Protein AF-A0A1Y0IPY7-F1 (afdb_monomer)

Mean predicted aligned error: 11.58 Å

Foldseek 3Di:
DDDDDDDDDDDDDDDDPPPPPPPPPPPDDPPPPDPLQEDDPVLVVVVCVVVQVAPDWDDWDWAAPVPDVSHRTWIWIWHHHPVRFTKIWTWGQDPVVRHIDTPDMDGLVQFDDPVVLQVVCVVVADPPWGWDWDKDADPDVVCNVQGIWIWTAHPVRFIWTAGRRPRHTPDDD

Organism: NCBI:txid1903704

pLDDT: mean 82.39, std 20.83, range [28.7, 98.44]

Radius of gyration: 26.39 Å; Cα contacts (8 Å, |Δi|>4): 266; chains: 1; bounding box: 41×96×54 Å

Solvent-accessible surface area (backbone atoms only — not comparable to full-atom values): 10744 Å² total; per-residue (Å²): 135,84,90,85,82,86,86,85,89,85,90,83,82,87,84,84,80,80,76,82,75,83,75,75,72,73,76,77,74,74,75,85,83,64,88,47,31,49,54,52,74,67,62,46,49,50,52,32,58,80,67,6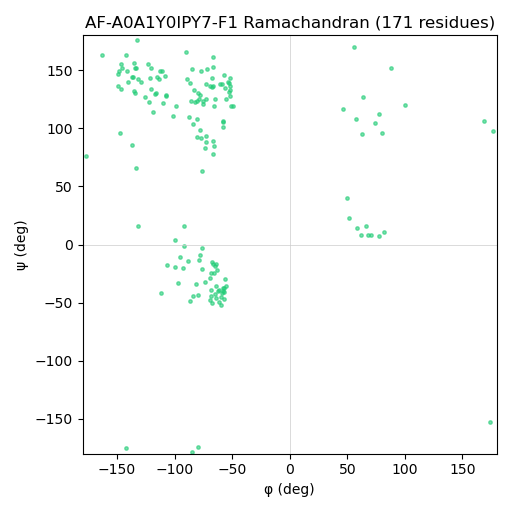1,66,43,69,42,82,75,47,77,43,80,42,52,72,76,76,46,87,95,46,54,25,30,28,37,37,30,29,20,30,89,86,67,45,52,30,41,35,32,32,31,22,42,81,87,80,68,43,77,43,81,76,50,72,50,55,53,85,72,31,58,49,70,65,61,51,45,66,67,48,47,83,74,35,63,89,97,51,77,59,48,74,45,82,42,78,47,86,42,87,92,42,76,86,46,53,42,25,37,39,37,38,36,94,84,74,50,55,37,33,19,35,30,62,76,56,46,77,74,43,70,134

Nearest PDB structures (foldseek):
  2f0z-assembly1_A  TM=4.183E-01  e=3.310E-01  Homo sapiens
  1so7-assembly1_A  TM=4.056E-01  e=3.702E-01  Homo sapiens
  1snt-assembly1_A  TM=3.431E-01  e=4.378E-01  Homo sapiens
  2qkd-assembly1_A  TM=4.501E-01  e=2.619E+00  Mus musculus
  8i34-assembly4_H  TM=1.700E-01  e=2.215E+00  Haliclona sp.

Secondary structure (DSSP, 8-state):
-------------------------PPPPPP-----SPPPHHHHHHHHHHTT--SEEEEEEEEESSS-TTS-EEEEEEEE-TTS-EEEEEEEE-TTT--EEEEEEEEGGGS--HHHHHHHHGGGSPTT---EEEEEE---TT-TT--EEEEEE-TTS-EEEEETTT--EEE--

Sequence (173 aa):
MKLLWKPSLFLICLFGLFLLLNFTLKPATPPVTGDTGVPSDLEAQQFIEDHQLLATVRNRKAVPIRFVPYGPAYLLVTGTDSNGEDKAVWLVRDLSTKQVKLIASVLLKEGVSEYAIREKVTPLAPPGTAPLISLAPINLPQFPEERFGWHVTFANDETMILSFKTGERLTGK

Structure (mmCIF, N/CA/C/O backbone):
data_AF-A0A1Y0IPY7-F1
#
_entry.id   AF-A0A1Y0IPY7-F1
#
loop_
_atom_site.group_PDB
_atom_site.id
_atom_site.type_symbol
_atom_site.label_atom_id
_atom_site.label_alt_id
_atom_site.label_comp_id
_atom_site.label_asym_id
_atom_site.label_entity_id
_atom_site.label_seq_id
_atom_site.pdbx_PDB_ins_code
_atom_site.Cartn_x
_atom_site.Cartn_y
_atom_site.Cartn_z
_atom_site.occupancy
_atom_site.B_iso_or_equiv
_atom_site.auth_seq_id
_atom_site.auth_comp_id
_atom_site.auth_asym_id
_atom_site.auth_atom_id
_atom_site.pdbx_PDB_model_num
ATOM 1 N N . MET A 1 1 ? 15.533 76.585 -4.594 1.00 40.50 1 MET A N 1
ATOM 2 C CA . MET A 1 1 ? 14.223 77.256 -4.768 1.00 40.50 1 MET A CA 1
ATOM 3 C C . MET A 1 1 ? 13.855 77.191 -6.250 1.00 40.50 1 MET A C 1
ATOM 5 O O . MET A 1 1 ? 14.736 77.496 -7.041 1.00 40.50 1 MET A O 1
ATOM 9 N N . LYS A 1 2 ? 12.598 76.820 -6.574 1.00 41.62 2 LYS A N 1
ATOM 10 C CA . LYS A 1 2 ? 11.977 76.581 -7.912 1.00 41.62 2 LYS A CA 1
ATOM 11 C C . LYS A 1 2 ? 12.437 75.266 -8.576 1.00 41.62 2 LYS A C 1
ATOM 13 O O . LYS A 1 2 ? 13.592 75.168 -8.950 1.00 41.62 2 LYS A O 1
ATOM 18 N N . LEU A 1 3 ? 11.688 74.157 -8.651 1.00 42.78 3 LEU A N 1
ATOM 19 C CA . LEU A 1 3 ? 10.250 73.870 -8.844 1.00 42.78 3 LEU A CA 1
ATOM 20 C C . LEU A 1 3 ? 9.674 74.462 -10.140 1.00 42.78 3 LEU A C 1
ATOM 22 O O . LEU A 1 3 ? 9.506 75.671 -10.197 1.00 42.78 3 LEU A O 1
ATOM 26 N N . LEU A 1 4 ? 9.382 73.598 -11.125 1.00 41.97 4 LEU A N 1
ATOM 27 C CA . LEU A 1 4 ? 8.364 73.688 -12.200 1.00 41.97 4 LEU A CA 1
ATOM 28 C C . LEU A 1 4 ? 8.570 72.423 -13.080 1.00 41.97 4 LEU A C 1
ATOM 30 O O . LEU A 1 4 ? 9.603 72.305 -13.722 1.00 41.97 4 LEU A O 1
ATOM 34 N N . TRP A 1 5 ? 7.851 71.302 -12.966 1.00 28.70 5 TRP A N 1
ATOM 35 C CA . TRP A 1 5 ? 6.429 70.991 -13.213 1.00 28.70 5 TRP A CA 1
ATOM 36 C C . TRP A 1 5 ? 5.959 71.159 -14.678 1.00 28.70 5 TRP A C 1
ATOM 38 O O . TRP A 1 5 ? 5.563 72.256 -15.042 1.00 28.70 5 TRP A O 1
ATOM 48 N N . LYS A 1 6 ? 5.978 70.022 -15.423 1.00 37.56 6 LYS A N 1
ATOM 49 C CA . LYS A 1 6 ? 4.934 69.406 -16.309 1.00 37.56 6 LYS A CA 1
ATOM 50 C C . LYS A 1 6 ? 4.320 70.239 -17.476 1.00 37.56 6 LYS A C 1
ATOM 52 O O . LYS A 1 6 ? 4.412 71.455 -17.437 1.00 37.56 6 LYS A O 1
ATOM 57 N N . PRO A 1 7 ? 3.533 69.664 -18.427 1.00 52.28 7 PRO A N 1
ATOM 58 C CA . PRO A 1 7 ? 3.400 68.284 -18.954 1.00 52.28 7 PRO A CA 1
ATOM 59 C C . PRO A 1 7 ? 3.149 68.197 -20.502 1.00 52.28 7 PRO A C 1
ATOM 61 O O . PRO A 1 7 ? 3.056 69.204 -21.191 1.00 52.28 7 PRO A O 1
ATOM 64 N N . SER A 1 8 ? 2.917 66.963 -20.986 1.00 45.59 8 SER A N 1
ATOM 65 C CA . SER A 1 8 ? 1.886 66.564 -21.980 1.00 45.59 8 SER A CA 1
ATOM 66 C C . SER A 1 8 ? 2.214 66.332 -23.470 1.00 45.59 8 SER A C 1
ATOM 68 O O . SER A 1 8 ? 2.498 67.255 -24.217 1.00 45.59 8 SER A O 1
ATOM 70 N N . LEU A 1 9 ? 1.928 65.072 -23.854 1.00 42.12 9 LEU A N 1
ATOM 71 C CA . LEU A 1 9 ? 1.253 64.553 -25.061 1.00 42.12 9 LEU A CA 1
ATOM 72 C C . LEU A 1 9 ? 1.876 64.758 -26.456 1.00 42.12 9 LEU A C 1
ATOM 74 O O . LEU A 1 9 ? 2.094 65.876 -26.888 1.00 42.12 9 LEU A O 1
ATOM 78 N N . PHE A 1 10 ? 2.040 63.648 -27.191 1.00 39.31 10 PHE A N 1
ATOM 79 C CA . PHE A 1 10 ? 1.370 63.281 -28.465 1.00 39.31 10 PHE A CA 1
ATOM 80 C C . PHE A 1 10 ? 2.121 62.046 -29.038 1.00 39.31 10 PHE A C 1
ATOM 82 O O . PHE A 1 10 ? 3.319 62.096 -29.272 1.00 39.31 10 PHE A O 1
ATOM 89 N N . LEU A 1 11 ? 1.541 60.840 -28.985 1.00 40.59 11 LEU A N 1
ATOM 90 C CA . LEU A 1 11 ? 0.707 60.225 -30.035 1.00 40.59 11 LEU A CA 1
ATOM 91 C C . LEU A 1 11 ? 1.522 59.593 -31.187 1.00 40.59 11 LEU A C 1
ATOM 93 O O . LEU A 1 11 ? 1.817 60.280 -32.153 1.00 40.59 11 LEU A O 1
ATOM 97 N N . ILE A 1 12 ? 1.781 58.277 -31.128 1.00 49.38 12 ILE A N 1
ATOM 98 C CA . ILE A 1 12 ? 1.969 57.389 -32.301 1.00 49.38 12 ILE A CA 1
ATOM 99 C C . ILE A 1 12 ? 1.422 56.008 -31.882 1.00 49.38 12 ILE A C 1
ATOM 101 O O . ILE A 1 12 ? 1.960 55.378 -30.981 1.00 49.38 12 ILE A O 1
ATOM 105 N N . CYS A 1 13 ? 0.170 55.690 -32.206 1.00 34.62 13 CYS A N 1
ATOM 106 C CA . CYS A 1 13 ? -0.317 55.039 -33.432 1.00 34.62 13 CYS A CA 1
ATOM 107 C C . CYS A 1 13 ? -0.085 53.518 -33.494 1.00 34.62 13 CYS A C 1
ATOM 109 O O . CYS A 1 13 ? 1.034 53.054 -33.653 1.00 34.62 13 CYS A O 1
ATOM 111 N N . LEU A 1 14 ? -1.228 52.817 -33.432 1.00 39.47 14 LEU A N 1
ATOM 112 C CA . LEU A 1 14 ? -1.635 51.626 -34.185 1.00 39.47 14 LEU A CA 1
ATOM 113 C C . LEU A 1 14 ? -0.639 50.461 -34.318 1.00 39.47 14 LEU A C 1
ATOM 115 O O . LEU A 1 14 ? 0.334 50.552 -35.046 1.00 39.47 14 LEU A O 1
ATOM 119 N N . PHE A 1 15 ? -1.000 49.304 -33.758 1.00 39.22 15 PHE A N 1
ATOM 120 C CA . PHE A 1 15 ? -1.470 48.135 -34.528 1.00 39.22 15 PHE A CA 1
ATOM 121 C C . PHE A 1 15 ? -1.852 47.021 -33.534 1.00 39.22 15 PHE A C 1
ATOM 123 O O . PHE A 1 15 ? -1.123 46.062 -33.299 1.00 39.22 15 PHE A O 1
ATOM 130 N N . GLY A 1 16 ? -3.011 47.182 -32.891 1.00 35.97 16 GLY A N 1
ATOM 131 C CA . GLY A 1 16 ? -3.645 46.114 -32.122 1.00 35.97 16 GLY A CA 1
ATOM 132 C C . GLY A 1 16 ? -4.313 45.140 -33.083 1.00 35.97 16 GLY A C 1
ATOM 133 O O . GLY A 1 16 ? -5.459 45.349 -33.475 1.00 35.97 16 GLY A O 1
ATOM 134 N N . LEU A 1 17 ? -3.586 44.101 -33.498 1.00 43.31 17 LEU A N 1
ATOM 135 C CA . LEU A 1 17 ? -4.139 42.992 -34.268 1.00 43.31 17 LEU A CA 1
ATOM 136 C C . LEU A 1 17 ? -5.007 42.139 -33.334 1.00 43.31 17 LEU A C 1
ATOM 138 O O . LEU A 1 17 ? -4.535 41.262 -32.615 1.00 43.31 17 LEU A O 1
ATOM 142 N N . PHE A 1 18 ? -6.293 42.467 -33.325 1.00 41.88 18 PHE A N 1
ATOM 143 C CA . PHE A 1 18 ? -7.353 41.783 -32.600 1.00 41.88 18 PHE A CA 1
ATOM 144 C C . PHE A 1 18 ? -7.666 40.453 -33.310 1.00 41.88 18 PHE A C 1
ATOM 146 O O . PHE A 1 18 ? -8.564 40.364 -34.145 1.00 41.88 18 PHE A O 1
ATOM 153 N N . LEU A 1 19 ? -6.882 39.412 -33.026 1.00 46.00 19 LEU A N 1
ATOM 154 C CA . LEU A 1 19 ? -7.188 38.039 -33.432 1.00 46.00 19 LEU A CA 1
ATOM 155 C C . LEU A 1 19 ? -8.205 37.452 -32.445 1.00 46.00 19 LEU A C 1
ATOM 157 O O . LEU A 1 19 ? -7.856 36.904 -31.402 1.00 46.00 19 LEU A O 1
ATOM 161 N N . LEU A 1 20 ? -9.487 37.592 -32.788 1.00 41.03 20 LEU A N 1
ATOM 162 C CA . LEU A 1 20 ? -10.599 36.855 -32.187 1.00 41.03 20 LEU A CA 1
ATOM 163 C C . LEU A 1 20 ? -10.467 35.364 -32.531 1.00 41.03 20 LEU A C 1
ATOM 165 O O . LEU A 1 20 ? -11.080 34.876 -33.479 1.00 41.03 20 LEU A O 1
ATOM 169 N N . LEU A 1 21 ? -9.685 34.617 -31.749 1.00 44.25 21 LEU A N 1
ATOM 170 C CA . LEU A 1 21 ? -9.892 33.177 -31.645 1.00 44.25 21 LEU A CA 1
ATOM 171 C C . LEU A 1 21 ? -11.080 32.935 -30.712 1.00 44.25 21 LEU A C 1
ATOM 173 O O . LEU A 1 21 ? -10.947 32.928 -29.490 1.00 44.25 21 LEU A O 1
ATOM 177 N N . ASN A 1 22 ? -12.249 32.703 -31.309 1.00 40.47 22 ASN A N 1
ATOM 178 C CA . ASN A 1 22 ? -13.359 32.028 -30.646 1.00 40.47 22 ASN A CA 1
ATOM 179 C C . ASN A 1 22 ? -12.954 30.570 -30.371 1.00 40.47 22 ASN A C 1
ATOM 181 O O . ASN A 1 22 ? -13.351 29.653 -31.085 1.00 40.47 22 ASN A O 1
ATOM 185 N N . PHE A 1 23 ? -12.149 30.346 -29.332 1.00 39.81 23 PHE A N 1
ATOM 186 C CA . PHE A 1 23 ? -12.066 29.040 -28.694 1.00 39.81 23 PHE A CA 1
ATOM 187 C C . PHE A 1 23 ? -13.359 28.845 -27.907 1.00 39.81 23 PHE A C 1
ATOM 189 O O . PHE A 1 23 ? -13.457 29.178 -26.727 1.00 39.81 23 PHE A O 1
ATOM 196 N N . THR A 1 24 ? -14.382 28.306 -28.566 1.00 46.34 24 THR A N 1
ATOM 197 C CA . THR A 1 24 ? -15.483 27.666 -27.854 1.00 46.34 24 THR A CA 1
ATOM 198 C C . THR A 1 24 ? -14.897 26.419 -27.197 1.00 46.34 24 THR A C 1
ATOM 200 O O . THR A 1 24 ? -14.830 25.349 -27.800 1.00 46.34 24 THR A O 1
ATOM 203 N N . LEU A 1 25 ? -14.383 26.573 -25.973 1.00 46.59 25 LEU A N 1
ATOM 204 C CA . LEU A 1 25 ? -14.043 25.449 -25.114 1.00 46.59 25 LEU A CA 1
ATOM 205 C C . LEU A 1 25 ? -15.331 24.651 -24.930 1.00 46.59 25 LEU A C 1
ATOM 207 O O . LEU A 1 25 ? -16.251 25.081 -24.236 1.00 46.59 25 LEU A O 1
ATOM 211 N N . LYS A 1 26 ? -15.416 23.505 -25.608 1.00 40.72 26 LYS A N 1
ATOM 212 C CA . LYS A 1 26 ? -16.415 22.480 -25.318 1.00 40.72 26 LYS A CA 1
ATOM 213 C C . LYS A 1 26 ? -16.337 22.255 -23.802 1.00 40.72 26 LYS A C 1
ATOM 215 O O . LYS A 1 26 ? -15.236 21.947 -23.336 1.00 40.72 26 LYS A O 1
ATOM 220 N N . PRO A 1 27 ? -17.411 22.478 -23.020 1.00 46.22 27 PRO A N 1
ATOM 221 C CA . PRO A 1 27 ? -17.335 22.266 -21.585 1.00 46.22 27 PRO A CA 1
ATOM 222 C C . PRO A 1 27 ? -16.864 20.833 -21.371 1.00 46.22 27 PRO A C 1
ATOM 224 O O . PRO A 1 27 ? -17.418 19.902 -21.963 1.00 46.22 27 PRO A O 1
ATOM 227 N N . ALA A 1 28 ? -15.783 20.682 -20.604 1.00 51.28 28 ALA A N 1
ATOM 228 C CA . ALA A 1 28 ? -15.319 19.380 -20.173 1.00 51.28 28 ALA A CA 1
ATOM 229 C C . ALA A 1 28 ? -16.531 18.665 -19.574 1.00 51.28 28 ALA A C 1
ATOM 231 O O . ALA A 1 28 ? -17.165 19.178 -18.651 1.00 51.28 28 ALA A O 1
ATOM 232 N N . THR A 1 29 ? -16.906 17.529 -20.157 1.00 45.78 29 THR A N 1
ATOM 233 C CA . THR A 1 29 ? -17.917 16.665 -19.558 1.00 45.78 29 THR A CA 1
ATOM 234 C C . THR A 1 29 ? -17.492 16.417 -18.113 1.00 45.78 29 THR A C 1
ATOM 236 O O . THR A 1 29 ? -16.329 16.044 -17.915 1.00 45.78 29 THR A O 1
ATOM 239 N N . PRO A 1 30 ? -18.361 16.651 -17.110 1.00 45.88 30 PRO A N 1
ATOM 240 C CA . PRO A 1 30 ? -18.015 16.323 -15.737 1.00 45.88 30 PRO A CA 1
ATOM 241 C C . PRO A 1 30 ? -17.578 14.852 -15.701 1.00 45.88 30 PRO A C 1
ATOM 243 O O . PRO A 1 30 ? -18.167 14.037 -16.424 1.00 45.88 30 PRO A O 1
ATOM 246 N N . PRO A 1 31 ? -16.528 14.503 -14.935 1.00 53.31 31 PRO A N 1
ATOM 247 C CA . PRO A 1 31 ? -16.146 13.109 -14.784 1.00 53.31 31 PRO A CA 1
ATOM 248 C C . PRO A 1 31 ? -17.389 12.327 -14.363 1.00 53.31 31 PRO A C 1
ATOM 250 O O . PRO A 1 31 ? -18.171 12.809 -13.547 1.00 53.31 31 PRO A O 1
ATOM 253 N N . VAL A 1 32 ? -17.603 11.155 -14.960 1.00 44.41 32 VAL A N 1
ATOM 254 C CA . VAL A 1 32 ? -18.685 10.254 -14.559 1.00 44.41 32 VAL A CA 1
ATOM 255 C C . VAL A 1 32 ? -18.470 9.942 -13.078 1.00 44.41 32 VAL A C 1
ATOM 257 O O . VAL A 1 32 ? -17.584 9.167 -12.728 1.00 44.41 32 VAL A O 1
ATOM 260 N N . THR A 1 33 ? -19.235 10.598 -12.204 1.00 48.41 33 THR A N 1
ATOM 261 C CA . THR A 1 33 ? -19.156 10.465 -10.746 1.00 48.41 33 THR A CA 1
ATOM 262 C C . THR A 1 33 ? -19.820 9.154 -10.325 1.00 48.41 33 THR A C 1
ATOM 264 O O . THR A 1 33 ? -20.859 9.135 -9.673 1.00 48.41 33 THR A O 1
ATOM 267 N N . GLY A 1 34 ? -19.266 8.030 -10.775 1.00 56.22 34 GLY A N 1
ATOM 268 C CA . GLY A 1 34 ? -19.601 6.726 -10.223 1.00 56.22 34 GLY A CA 1
ATOM 269 C C . GLY A 1 34 ? -19.040 6.629 -8.808 1.00 56.22 34 GLY A C 1
ATOM 270 O O . GLY A 1 34 ? -17.911 7.046 -8.560 1.00 56.22 34 GLY A O 1
ATOM 271 N N . ASP A 1 35 ? -19.826 6.098 -7.875 1.00 69.69 35 ASP A N 1
ATOM 272 C CA . ASP A 1 35 ? -19.358 5.757 -6.532 1.00 69.69 35 ASP A CA 1
ATOM 273 C C . ASP A 1 35 ? -18.192 4.752 -6.653 1.00 69.69 35 ASP A C 1
ATOM 275 O O . ASP A 1 35 ? -18.389 3.598 -7.030 1.00 69.69 35 ASP A O 1
ATOM 279 N N . THR A 1 36 ? -16.961 5.212 -6.406 1.00 77.00 36 THR A N 1
ATOM 280 C CA . THR A 1 36 ? -15.716 4.465 -6.679 1.00 77.00 36 THR A CA 1
ATOM 281 C C . THR A 1 36 ? -15.428 3.362 -5.660 1.00 77.00 36 THR A C 1
ATOM 283 O O . THR A 1 36 ? -14.429 2.650 -5.785 1.00 77.00 36 THR A O 1
ATOM 286 N N . GLY A 1 37 ? -16.270 3.231 -4.629 1.00 86.50 37 GLY A N 1
ATOM 287 C CA . GLY A 1 37 ? -16.022 2.344 -3.493 1.00 86.50 37 GLY A CA 1
ATOM 288 C C . GLY A 1 37 ? -14.898 2.835 -2.579 1.00 86.50 37 GLY A C 1
ATOM 289 O O . GLY A 1 37 ? -14.509 2.122 -1.661 1.00 86.50 37 GLY A O 1
ATOM 290 N N . VAL A 1 38 ? -14.378 4.046 -2.789 1.00 91.88 38 VAL A N 1
ATOM 291 C CA . VAL A 1 38 ? -13.408 4.679 -1.890 1.00 91.88 38 VAL A CA 1
ATOM 292 C C . VAL A 1 38 ? -14.188 5.398 -0.781 1.00 91.88 38 VAL A C 1
ATOM 294 O O . VAL A 1 38 ? -15.035 6.234 -1.104 1.00 91.88 38 VAL A O 1
ATOM 297 N N . PRO A 1 39 ? -13.949 5.095 0.510 1.00 93.81 39 PRO A N 1
ATOM 298 C CA . PRO A 1 39 ? -14.515 5.871 1.610 1.00 93.81 39 PRO A CA 1
ATOM 299 C C . PRO A 1 39 ? -14.119 7.347 1.515 1.00 93.81 39 PRO A C 1
ATOM 301 O O . PRO A 1 39 ? -13.004 7.671 1.109 1.00 93.81 39 PRO A O 1
ATOM 304 N N . SER A 1 40 ? -15.009 8.240 1.935 1.00 92.94 40 SER A N 1
ATOM 305 C CA . SER A 1 40 ? -14.665 9.643 2.169 1.00 92.94 40 SER A CA 1
ATOM 306 C C . SER A 1 40 ? -13.696 9.786 3.346 1.00 92.94 40 SER A C 1
ATOM 308 O O . SER A 1 40 ? -13.600 8.904 4.201 1.00 92.94 40 SER A O 1
ATOM 310 N N . ASP A 1 41 ? -13.011 10.927 3.428 1.00 92.38 41 ASP A N 1
ATOM 311 C CA . ASP A 1 41 ? -12.067 11.201 4.517 1.00 92.38 41 ASP A CA 1
ATOM 312 C C . ASP A 1 41 ? -12.718 11.113 5.903 1.00 92.38 41 ASP A C 1
ATOM 314 O O . ASP A 1 41 ? -12.098 10.604 6.835 1.00 92.38 41 ASP A O 1
ATOM 318 N N . LEU A 1 42 ? -13.970 11.566 6.033 1.00 93.81 42 LEU A N 1
ATOM 319 C CA . LEU A 1 42 ? -14.716 11.504 7.290 1.00 93.81 42 LEU A CA 1
ATOM 320 C C . LEU A 1 42 ? -15.075 10.060 7.664 1.00 93.81 42 LEU A C 1
ATOM 322 O O . LEU A 1 42 ? -14.826 9.646 8.792 1.00 93.81 42 LEU A O 1
ATOM 326 N N . GLU A 1 43 ? -15.608 9.283 6.714 1.00 95.44 43 GLU A N 1
ATOM 327 C CA . GLU A 1 43 ? -15.923 7.861 6.923 1.00 95.44 43 GLU A CA 1
ATOM 328 C C . GLU A 1 43 ? -14.663 7.067 7.310 1.00 95.44 43 GLU A C 1
ATOM 330 O O . GLU A 1 43 ? -14.696 6.231 8.212 1.00 95.44 43 GLU A O 1
ATOM 335 N N . ALA A 1 44 ? -13.537 7.346 6.649 1.00 96.38 44 ALA A N 1
ATOM 336 C CA . ALA A 1 44 ? -12.262 6.699 6.924 1.00 96.38 44 ALA A CA 1
ATOM 337 C C . ALA A 1 44 ? -11.689 7.081 8.292 1.00 96.38 44 ALA A C 1
ATOM 339 O O . ALA A 1 44 ? -11.211 6.204 9.010 1.00 96.38 44 ALA A O 1
ATOM 340 N N . GLN A 1 45 ? -11.733 8.368 8.652 1.00 96.12 45 GLN A N 1
ATOM 341 C CA . GLN A 1 45 ? -11.250 8.844 9.946 1.00 96.12 45 GLN A CA 1
ATOM 342 C C . GLN A 1 45 ? -12.036 8.201 11.088 1.00 96.12 45 GLN A C 1
ATOM 344 O O . GLN A 1 45 ? -11.423 7.617 11.977 1.00 96.12 45 GLN A O 1
ATOM 349 N N . GLN A 1 46 ? -13.369 8.229 11.008 1.00 97.19 46 GLN A N 1
ATOM 350 C CA . GLN A 1 46 ? -14.232 7.608 12.009 1.00 97.19 46 GLN A CA 1
ATOM 351 C C . GLN A 1 46 ? -13.920 6.114 12.153 1.00 97.19 46 GLN A C 1
ATOM 353 O O . GLN A 1 46 ? -13.711 5.620 13.255 1.00 97.19 46 GLN A O 1
ATOM 358 N N . PHE A 1 47 ? -13.798 5.395 11.032 1.00 97.75 47 PHE A N 1
ATOM 359 C CA . PHE A 1 47 ? -13.496 3.966 11.058 1.00 97.75 47 PHE A CA 1
ATOM 360 C C . PHE A 1 47 ? -12.134 3.658 11.704 1.00 97.75 47 PHE A C 1
ATOM 362 O O . PHE A 1 47 ? -12.015 2.680 12.442 1.00 97.75 47 PHE A O 1
ATOM 369 N N . ILE A 1 48 ? -11.109 4.476 11.435 1.00 97.81 48 ILE A N 1
ATOM 370 C CA . ILE A 1 48 ? -9.769 4.333 12.026 1.00 97.81 48 ILE A CA 1
ATOM 371 C C . ILE A 1 48 ? -9.801 4.548 13.538 1.00 97.81 48 ILE A C 1
ATOM 373 O O . ILE A 1 48 ? -9.150 3.785 14.253 1.00 97.81 48 ILE A O 1
ATOM 377 N N . GLU A 1 49 ? -10.537 5.556 14.004 1.00 96.69 49 GLU A N 1
ATOM 378 C CA . GLU A 1 49 ? -10.689 5.874 15.426 1.00 96.69 49 GLU A CA 1
ATOM 379 C C . GLU A 1 49 ? -11.470 4.778 16.161 1.00 96.69 49 GLU A C 1
ATOM 381 O O . GLU A 1 49 ? -10.970 4.230 17.145 1.00 96.69 49 GLU A O 1
ATOM 386 N N . ASP A 1 50 ? -12.634 4.387 15.632 1.00 97.69 50 ASP A N 1
ATOM 387 C CA . ASP A 1 50 ? -13.516 3.374 16.227 1.00 97.69 50 ASP A CA 1
ATOM 388 C C . ASP A 1 50 ? -12.816 2.020 16.404 1.00 97.69 50 ASP A C 1
ATOM 390 O O . ASP A 1 50 ? -13.026 1.319 17.393 1.00 97.69 50 ASP A O 1
ATOM 394 N N . HIS A 1 51 ? -11.963 1.651 15.444 1.00 97.75 51 HIS A N 1
ATOM 395 C CA . HIS A 1 51 ? -11.244 0.375 15.439 1.00 97.75 51 HIS A CA 1
ATOM 396 C C . HIS A 1 51 ? -9.796 0.499 15.930 1.00 97.75 51 HIS A C 1
ATOM 398 O O . HIS A 1 51 ? -9.054 -0.483 15.871 1.00 97.75 51 HIS A O 1
ATOM 404 N N . GLN A 1 52 ? -9.379 1.689 16.379 1.00 97.25 52 GLN A N 1
ATOM 405 C CA . GLN A 1 52 ? -8.033 1.971 16.891 1.00 97.25 52 GLN A CA 1
ATOM 406 C C . GLN A 1 52 ? -6.913 1.483 15.951 1.00 97.25 52 GLN A C 1
ATOM 408 O O . GLN A 1 52 ? -5.899 0.927 16.377 1.00 97.25 52 GLN A O 1
ATOM 413 N N . LEU A 1 53 ? -7.097 1.656 14.636 1.00 97.62 53 LEU A N 1
ATOM 414 C CA . LEU A 1 53 ? -6.182 1.086 13.637 1.00 97.62 53 LEU A CA 1
ATOM 415 C C . LEU A 1 53 ? -4.842 1.821 13.576 1.00 97.62 53 LEU A C 1
ATOM 417 O O . LEU A 1 53 ? -3.821 1.189 13.278 1.00 97.62 53 LEU A O 1
ATOM 421 N N . LEU A 1 54 ? -4.878 3.131 13.834 1.00 98.12 54 LEU A N 1
ATOM 422 C CA . LEU A 1 54 ? -3.753 4.060 13.851 1.00 98.12 54 LEU A CA 1
ATOM 423 C C . LEU A 1 54 ? -3.930 5.037 15.020 1.00 98.12 54 LEU A C 1
ATOM 425 O O . LEU A 1 54 ? -5.031 5.527 15.256 1.00 98.12 54 LEU A O 1
ATOM 429 N N . ALA A 1 55 ? -2.840 5.351 15.714 1.00 97.44 55 ALA A N 1
ATOM 430 C CA . ALA A 1 55 ? -2.786 6.412 16.716 1.00 97.44 55 ALA A CA 1
ATOM 431 C C . ALA A 1 55 ? -2.600 7.795 16.076 1.00 97.44 55 ALA A C 1
ATOM 433 O O . ALA A 1 55 ? -3.125 8.789 16.570 1.00 97.44 55 ALA A O 1
ATOM 434 N N . THR A 1 56 ? -1.858 7.872 14.966 1.00 97.44 56 THR A N 1
ATOM 435 C CA . THR A 1 56 ? -1.710 9.103 14.178 1.00 97.44 56 THR A CA 1
ATOM 436 C C . THR A 1 56 ? -1.939 8.805 12.707 1.00 97.44 56 THR A C 1
ATOM 438 O O . THR A 1 56 ? -1.517 7.758 12.224 1.00 97.44 56 THR A O 1
ATOM 441 N N . VAL A 1 57 ? -2.585 9.719 11.981 1.00 97.38 57 VAL A N 1
ATOM 442 C CA . VAL A 1 57 ? -2.763 9.634 10.524 1.00 97.38 57 VAL A CA 1
ATOM 443 C C . VAL A 1 57 ? -1.863 10.668 9.861 1.00 97.38 57 VAL A C 1
ATOM 445 O O . VAL A 1 57 ? -1.899 11.842 10.220 1.00 97.38 57 VAL A O 1
ATOM 448 N N . ARG A 1 58 ? -1.054 10.237 8.890 1.00 96.12 58 ARG A N 1
ATOM 449 C CA . ARG A 1 58 ? -0.104 11.097 8.167 1.00 96.12 58 ARG A CA 1
ATOM 450 C C . ARG A 1 58 ? -0.490 11.309 6.711 1.00 96.12 58 ARG A C 1
ATOM 452 O O . ARG A 1 58 ? -0.349 12.417 6.206 1.00 96.12 58 ARG A O 1
ATOM 459 N N . ASN A 1 59 ? -0.941 10.261 6.027 1.00 94.69 59 ASN A N 1
ATOM 460 C CA . ASN A 1 59 ? -1.256 10.334 4.603 1.00 94.69 59 ASN A CA 1
ATOM 461 C C . ASN A 1 59 ? -2.502 9.511 4.267 1.00 94.69 59 ASN A C 1
ATOM 463 O O . ASN A 1 59 ? -2.766 8.484 4.895 1.00 94.69 59 ASN A O 1
ATOM 467 N N . ARG A 1 60 ? -3.242 9.959 3.252 1.00 94.62 60 ARG A N 1
ATOM 468 C CA . ARG A 1 60 ? -4.389 9.268 2.660 1.00 94.62 60 ARG A CA 1
ATOM 469 C C . ARG A 1 60 ? -4.261 9.323 1.143 1.00 94.62 60 ARG A C 1
ATOM 471 O O . ARG A 1 60 ? -4.026 10.386 0.576 1.00 94.62 60 ARG A O 1
ATOM 478 N N . LYS A 1 61 ? -4.406 8.181 0.476 1.00 91.88 61 LYS A N 1
ATOM 479 C CA . LYS A 1 61 ? -4.259 8.074 -0.978 1.00 91.88 61 LYS A CA 1
ATOM 480 C C . LYS A 1 61 ? -5.202 7.019 -1.538 1.00 91.88 61 LYS A C 1
ATOM 482 O O . LYS A 1 61 ? -5.242 5.899 -1.040 1.00 91.88 61 LYS A O 1
ATOM 487 N N . ALA A 1 62 ? -5.908 7.343 -2.617 1.00 90.06 62 ALA A N 1
ATOM 488 C CA . ALA A 1 62 ? -6.623 6.336 -3.391 1.00 90.06 62 ALA A CA 1
ATOM 489 C C . ALA A 1 62 ? -5.622 5.476 -4.186 1.00 90.06 62 ALA A C 1
ATOM 491 O O . ALA 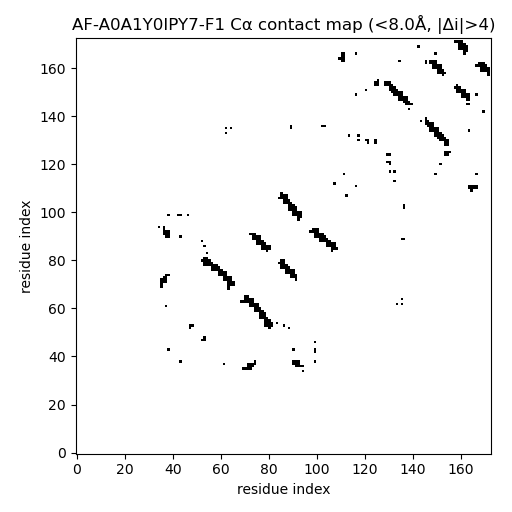A 1 62 ? -4.800 6.001 -4.942 1.00 90.06 62 ALA A O 1
AT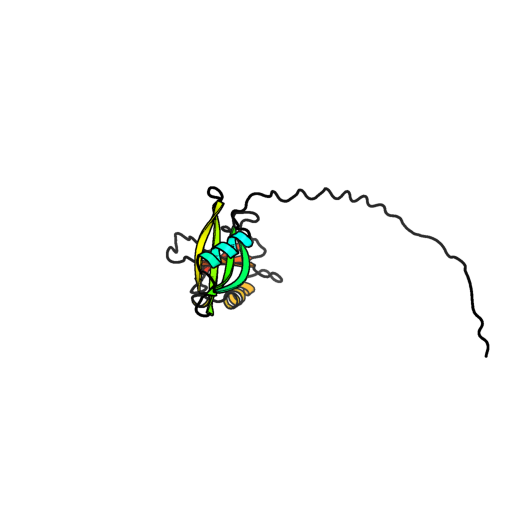OM 492 N N . VAL A 1 63 ? -5.687 4.157 -4.013 1.00 87.94 63 VAL A N 1
ATOM 493 C CA . VAL A 1 63 ? -4.842 3.169 -4.695 1.00 87.94 63 VAL A CA 1
ATOM 494 C C . VAL A 1 63 ? -5.742 2.250 -5.524 1.00 87.94 63 VAL A C 1
ATOM 496 O O . VAL A 1 63 ? -6.544 1.517 -4.944 1.00 87.94 63 VAL A O 1
ATOM 499 N N . PRO A 1 64 ? -5.655 2.266 -6.864 1.00 82.19 64 PRO A N 1
ATOM 500 C CA . PRO A 1 64 ? -6.490 1.422 -7.719 1.00 82.19 64 PRO A CA 1
ATOM 501 C C . PRO A 1 64 ? -6.318 -0.075 -7.419 1.00 82.19 64 PRO A C 1
ATOM 503 O O . PRO A 1 64 ? -5.194 -0.551 -7.291 1.00 82.19 64 PRO A O 1
ATOM 506 N N . ILE A 1 65 ? -7.413 -0.846 -7.392 1.00 77.69 65 ILE A N 1
ATOM 507 C CA . ILE A 1 65 ? -7.373 -2.298 -7.108 1.00 77.69 65 ILE A CA 1
ATOM 508 C C . ILE A 1 65 ? -6.711 -3.084 -8.254 1.00 77.69 65 ILE A C 1
ATOM 510 O O . ILE A 1 65 ? -6.128 -4.144 -8.043 1.00 77.69 65 ILE A O 1
ATOM 514 N N . ARG A 1 66 ? -6.811 -2.582 -9.491 1.00 69.25 66 ARG A N 1
ATOM 515 C CA . ARG A 1 66 ? -6.301 -3.251 -10.703 1.00 69.25 66 ARG A CA 1
ATOM 516 C C . ARG A 1 66 ? -5.470 -2.337 -11.604 1.00 69.25 66 ARG A C 1
ATOM 518 O O . ARG A 1 66 ? -5.294 -2.657 -12.770 1.00 69.25 66 ARG A O 1
ATOM 525 N N . PHE A 1 67 ? -5.023 -1.185 -11.092 1.00 64.94 67 PHE A N 1
ATOM 526 C CA . PHE A 1 67 ? -4.292 -0.161 -11.866 1.00 64.94 67 PHE A CA 1
ATOM 527 C C . PHE A 1 67 ? -4.993 0.258 -13.169 1.00 64.94 67 PHE A C 1
ATOM 529 O O . PHE A 1 67 ? -4.374 0.808 -14.069 1.00 64.94 67 PHE A O 1
ATOM 536 N N . VAL A 1 68 ? -6.312 0.054 -13.242 1.00 62.09 68 VAL A N 1
ATOM 537 C CA . VAL A 1 68 ? -7.157 0.586 -14.308 1.00 62.09 68 VAL A CA 1
ATOM 538 C C . VAL A 1 68 ? -7.489 2.033 -13.937 1.00 62.09 68 VAL A C 1
ATOM 540 O O . VAL A 1 68 ? -8.044 2.253 -12.851 1.00 62.09 68 VAL A O 1
ATOM 543 N N . PRO A 1 69 ? -7.169 3.020 -14.793 1.00 55.47 69 PRO A N 1
ATOM 544 C CA . PRO A 1 69 ? -7.596 4.397 -14.584 1.00 55.47 69 PRO A CA 1
ATOM 545 C C . PRO A 1 69 ? -9.114 4.449 -14.374 1.00 55.47 69 PRO A C 1
ATOM 547 O O . PRO A 1 69 ? -9.866 3.844 -15.135 1.00 55.47 69 PRO A O 1
ATOM 550 N N . TYR A 1 70 ? -9.562 5.155 -13.332 1.00 65.31 70 TYR A N 1
ATOM 551 C CA . TYR A 1 70 ? -10.986 5.342 -12.996 1.00 65.31 70 TYR A CA 1
ATOM 552 C C . TYR A 1 70 ? -11.755 4.073 -12.566 1.00 65.31 70 TYR A C 1
ATOM 554 O O . TYR A 1 70 ? -12.984 4.080 -12.534 1.00 65.31 70 TYR A O 1
ATOM 562 N N . GLY A 1 71 ? -11.052 2.991 -12.211 1.00 69.44 71 GLY A N 1
ATOM 563 C CA . GLY A 1 71 ? -11.653 1.784 -11.635 1.00 69.44 71 GLY A CA 1
ATOM 564 C C . GLY A 1 71 ? -11.849 1.843 -10.111 1.00 69.44 71 GLY A C 1
ATOM 565 O O . GLY A 1 71 ? -11.490 2.833 -9.470 1.00 69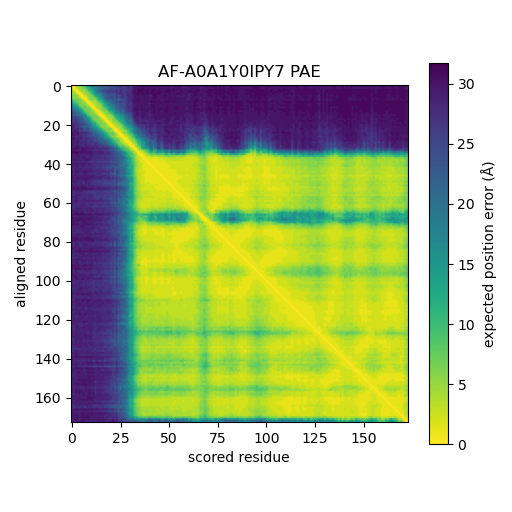.44 71 GLY A O 1
ATOM 566 N N . PRO A 1 72 ? -12.373 0.758 -9.505 1.00 80.94 72 PRO A N 1
ATOM 567 C CA . PRO A 1 72 ? -12.423 0.609 -8.054 1.00 80.94 72 PRO A CA 1
ATOM 568 C C . PRO A 1 72 ? -11.044 0.817 -7.427 1.00 80.94 72 PRO A C 1
ATOM 570 O O . PRO A 1 72 ? -10.032 0.324 -7.942 1.00 80.94 72 PRO A O 1
ATOM 573 N N . ALA A 1 73 ? -11.009 1.514 -6.298 1.00 88.44 73 ALA A N 1
ATOM 574 C CA . ALA A 1 73 ? -9.787 1.809 -5.567 1.00 88.44 73 ALA A CA 1
ATOM 575 C C . ALA A 1 73 ? -9.970 1.544 -4.070 1.00 88.44 73 ALA A C 1
ATOM 577 O O . ALA A 1 73 ? -11.068 1.641 -3.527 1.00 88.44 73 ALA A O 1
ATOM 578 N N . TYR A 1 74 ? -8.868 1.214 -3.408 1.00 91.81 74 TYR A N 1
ATOM 579 C CA . TYR A 1 74 ? -8.766 1.249 -1.959 1.00 91.81 74 TYR A CA 1
ATOM 580 C C . TYR A 1 74 ? -8.402 2.659 -1.508 1.00 91.81 74 TYR A C 1
ATOM 582 O O . TYR A 1 74 ? -7.667 3.366 -2.199 1.00 91.81 74 TYR A O 1
ATOM 590 N N . LEU A 1 75 ? -8.828 3.041 -0.312 1.00 94.62 75 LEU A N 1
ATOM 591 C CA . LEU A 1 75 ? -8.200 4.136 0.411 1.00 94.62 75 LEU A CA 1
ATOM 592 C C . LEU A 1 75 ? -7.035 3.574 1.230 1.00 94.62 75 LEU A C 1
ATOM 594 O O . LEU A 1 75 ? -7.251 2.862 2.208 1.00 94.62 75 LEU A O 1
ATOM 598 N N . LEU A 1 76 ? -5.807 3.888 0.826 1.00 95.44 76 LEU A N 1
ATOM 599 C CA . LEU A 1 76 ? -4.613 3.665 1.631 1.00 95.44 76 LEU A CA 1
ATOM 600 C C . LEU A 1 76 ? -4.487 4.801 2.641 1.00 95.44 76 LEU A C 1
ATOM 602 O O . LEU A 1 76 ? -4.388 5.966 2.257 1.00 95.44 76 LEU A O 1
ATOM 606 N N . VAL A 1 77 ? -4.434 4.452 3.919 1.00 97.50 77 VAL A N 1
ATOM 607 C CA . VAL A 1 77 ? -4.128 5.373 5.009 1.00 97.50 77 VAL A CA 1
ATOM 608 C C . VAL A 1 77 ? -2.842 4.925 5.689 1.00 97.50 77 VAL A C 1
ATOM 610 O O . VAL A 1 77 ? -2.694 3.751 6.031 1.00 97.50 77 VAL A O 1
ATOM 613 N N . THR A 1 78 ? -1.903 5.851 5.868 1.00 97.44 78 THR A N 1
ATOM 614 C CA . THR A 1 78 ? -0.641 5.588 6.568 1.00 97.44 78 THR A CA 1
ATOM 615 C C . THR A 1 78 ? -0.476 6.493 7.774 1.00 97.44 78 THR A C 1
ATOM 617 O O . THR A 1 78 ? -0.987 7.617 7.821 1.00 97.44 78 THR A O 1
ATOM 620 N N . GLY A 1 79 ? 0.256 5.994 8.761 1.00 97.88 79 GLY A N 1
ATOM 621 C CA . GLY A 1 79 ? 0.454 6.674 10.026 1.00 97.88 79 GLY A CA 1
ATOM 622 C C . GLY A 1 79 ? 1.218 5.805 11.010 1.00 97.88 79 GLY A C 1
ATOM 623 O O . GLY A 1 79 ? 1.974 4.935 10.582 1.00 97.88 79 GLY A O 1
ATOM 624 N N . THR A 1 80 ? 1.008 6.021 12.306 1.00 98.44 80 THR A N 1
ATOM 625 C CA . THR A 1 80 ? 1.575 5.159 13.354 1.00 98.44 80 THR A CA 1
ATOM 626 C C . THR A 1 80 ? 0.499 4.355 14.050 1.00 98.44 80 THR A C 1
ATOM 628 O O . THR A 1 80 ? -0.622 4.835 14.204 1.00 98.44 80 THR A O 1
ATOM 631 N N . ASP A 1 81 ? 0.836 3.164 14.528 1.00 98.12 81 ASP A N 1
ATOM 632 C CA . ASP A 1 81 ? 0.003 2.422 15.471 1.00 98.12 81 ASP A CA 1
ATOM 633 C C . ASP A 1 81 ? 0.161 2.941 16.919 1.00 98.12 81 ASP A C 1
ATOM 635 O O . ASP A 1 81 ? 0.824 3.954 17.170 1.00 98.12 81 ASP A O 1
ATOM 639 N N . SER A 1 82 ? -0.465 2.255 17.880 1.00 97.25 82 SER A N 1
ATOM 640 C CA . SER A 1 82 ? -0.387 2.578 19.313 1.00 97.25 82 SER A CA 1
ATOM 641 C C . SER A 1 82 ? 1.010 2.413 19.920 1.00 97.25 82 SER A C 1
ATOM 643 O O . SER A 1 82 ? 1.272 2.967 20.983 1.00 97.25 82 SER A O 1
ATOM 645 N N . ASN A 1 83 ? 1.898 1.665 19.263 1.00 97.56 83 ASN A N 1
ATOM 646 C CA . ASN A 1 83 ? 3.283 1.461 19.681 1.00 97.56 83 ASN A CA 1
ATOM 647 C C . ASN A 1 83 ? 4.233 2.490 19.044 1.00 97.56 83 ASN A C 1
ATOM 649 O O . ASN A 1 83 ? 5.432 2.470 19.313 1.00 97.56 83 ASN A O 1
ATOM 653 N N . GLY A 1 84 ? 3.710 3.389 18.203 1.00 97.69 84 GLY A N 1
ATOM 654 C CA . GLY A 1 84 ? 4.501 4.365 17.459 1.00 97.69 84 GLY A CA 1
ATOM 655 C C . GLY A 1 84 ? 5.133 3.805 16.183 1.00 97.69 84 GLY A C 1
ATOM 656 O O . GLY A 1 84 ? 5.968 4.482 15.585 1.00 97.69 84 GLY A O 1
ATOM 657 N N . GLU A 1 85 ? 4.749 2.604 15.744 1.00 98.12 85 GLU A N 1
ATOM 658 C CA . GLU A 1 85 ? 5.314 1.967 14.557 1.00 98.12 85 GLU A CA 1
ATOM 659 C C . GLU A 1 85 ? 4.582 2.389 13.286 1.00 98.12 85 GLU A C 1
ATOM 661 O O . GLU A 1 85 ? 3.352 2.473 13.256 1.00 98.12 85 GLU A O 1
ATOM 666 N N . ASP A 1 86 ? 5.339 2.626 12.212 1.00 98.00 86 ASP A N 1
ATOM 667 C CA . ASP A 1 86 ? 4.772 3.010 10.923 1.00 98.00 86 ASP A CA 1
ATOM 668 C C . ASP A 1 86 ? 3.921 1.874 10.337 1.00 98.00 86 ASP A C 1
ATOM 670 O O . ASP A 1 86 ? 4.384 0.745 10.139 1.00 98.00 86 ASP A O 1
ATOM 674 N N . LYS A 1 87 ? 2.665 2.190 10.016 1.00 98.00 87 LYS A N 1
ATOM 675 C CA . LYS A 1 87 ? 1.649 1.227 9.589 1.00 98.00 87 LYS A CA 1
ATOM 676 C C . LYS A 1 87 ? 0.853 1.755 8.401 1.00 98.00 87 LYS A C 1
ATOM 678 O O . LYS A 1 87 ? 0.555 2.947 8.301 1.00 98.00 87 LYS A O 1
ATOM 683 N N . ALA A 1 88 ? 0.488 0.841 7.511 1.00 97.50 88 ALA A N 1
ATOM 684 C CA . ALA A 1 88 ? -0.415 1.074 6.395 1.00 97.50 88 ALA A CA 1
ATOM 685 C C . ALA A 1 88 ? -1.713 0.282 6.577 1.00 97.50 88 ALA A C 1
ATOM 687 O O . ALA A 1 88 ? -1.709 -0.851 7.063 1.00 97.50 88 ALA A O 1
ATOM 688 N N . VAL A 1 89 ? -2.824 0.892 6.174 1.00 97.75 89 VAL A N 1
ATOM 689 C CA . VAL A 1 89 ? -4.180 0.351 6.274 1.00 97.75 89 VAL A CA 1
ATOM 690 C C . VAL A 1 89 ? -4.895 0.601 4.949 1.00 97.75 89 VAL A C 1
ATOM 692 O O . VAL A 1 89 ? -4.867 1.717 4.438 1.00 97.75 89 VAL A O 1
ATOM 695 N N . TRP A 1 90 ? -5.554 -0.418 4.400 1.00 96.75 90 TRP A N 1
ATOM 696 C CA . TRP A 1 90 ? -6.377 -0.297 3.196 1.00 96.75 90 TRP A CA 1
ATOM 697 C C . TRP A 1 90 ? -7.846 -0.452 3.551 1.00 96.75 90 TRP A C 1
ATOM 699 O O . TRP A 1 90 ? -8.258 -1.487 4.078 1.00 96.75 90 TRP A O 1
ATOM 709 N N . LEU A 1 91 ? -8.630 0.570 3.228 1.00 96.69 91 LEU A N 1
ATOM 710 C CA . LEU A 1 91 ? -10.067 0.614 3.456 1.00 96.69 91 LEU A CA 1
ATOM 711 C C . LEU A 1 91 ? -10.820 0.595 2.126 1.00 96.69 91 LEU A C 1
ATOM 713 O O . LEU A 1 91 ? -10.348 1.119 1.116 1.00 96.69 91 LEU A O 1
ATOM 717 N N . VAL A 1 92 ? -12.018 0.024 2.138 1.00 94.94 92 VAL A N 1
ATOM 718 C CA . VAL A 1 92 ? -12.979 0.111 1.033 1.00 94.94 92 VAL A CA 1
ATOM 719 C C . VAL A 1 92 ? -14.352 0.449 1.592 1.00 94.94 92 VAL A C 1
ATOM 721 O O . VAL A 1 92 ? -14.666 0.090 2.723 1.00 94.94 92 VAL A O 1
ATOM 724 N N . ARG A 1 93 ? -15.189 1.107 0.800 1.00 93.62 93 ARG A N 1
ATOM 725 C CA . ARG A 1 93 ? -16.616 1.241 1.059 1.00 93.62 93 ARG A CA 1
ATOM 726 C C . ARG A 1 93 ? -17.358 0.204 0.235 1.00 93.62 93 ARG A C 1
ATOM 728 O O . ARG A 1 93 ? -17.307 0.210 -0.993 1.00 93.62 93 ARG A O 1
ATOM 735 N N . ASP A 1 94 ? -18.074 -0.675 0.920 1.00 90.06 94 ASP A N 1
ATOM 73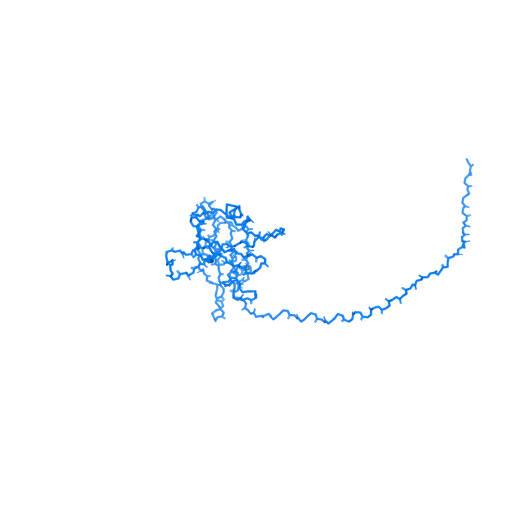6 C CA . ASP A 1 94 ? -18.991 -1.594 0.267 1.00 90.06 94 ASP A CA 1
ATOM 737 C C . ASP A 1 94 ? -20.137 -0.799 -0.368 1.00 90.06 94 ASP A C 1
ATOM 739 O O . ASP A 1 94 ? -20.876 -0.091 0.315 1.00 90.06 94 ASP A O 1
ATOM 743 N N . LEU A 1 95 ? -20.284 -0.893 -1.688 1.00 87.44 95 LEU A N 1
ATOM 744 C CA . LEU A 1 95 ? -21.280 -0.110 -2.416 1.00 87.44 95 LEU A CA 1
ATOM 745 C C . LEU A 1 95 ? -22.721 -0.523 -2.105 1.00 87.44 95 LEU A C 1
ATOM 747 O O . LEU A 1 95 ? -23.617 0.309 -2.262 1.00 87.44 95 LEU A O 1
ATOM 751 N N . SER A 1 96 ? -22.930 -1.771 -1.675 1.00 88.06 96 SER A N 1
ATOM 752 C CA . SER A 1 96 ? -24.244 -2.332 -1.364 1.00 88.06 96 SER A CA 1
ATOM 753 C C . SER A 1 96 ? -24.690 -1.987 0.054 1.00 88.06 96 SER A C 1
ATOM 755 O O . SER A 1 96 ? -25.822 -1.553 0.246 1.00 88.06 96 SER A O 1
ATOM 757 N N . THR A 1 97 ? -23.796 -2.106 1.040 1.00 92.38 97 THR A N 1
ATOM 758 C CA . THR A 1 97 ? -24.127 -1.828 2.448 1.00 92.38 97 THR A CA 1
ATOM 759 C C . THR A 1 97 ? -23.776 -0.410 2.887 1.00 92.38 97 THR A C 1
ATOM 761 O O . THR A 1 97 ? -24.166 -0.000 3.977 1.00 92.38 97 THR A O 1
ATOM 764 N N . LYS A 1 98 ? -23.025 0.334 2.063 1.00 89.31 98 LYS A N 1
ATOM 765 C CA . LYS A 1 98 ? -22.447 1.655 2.366 1.00 89.31 98 LYS A CA 1
ATOM 766 C C . LYS A 1 98 ? -21.517 1.676 3.583 1.00 89.31 98 LYS A C 1
ATOM 768 O O . LYS A 1 98 ? -21.157 2.745 4.057 1.00 89.31 98 LYS A O 1
ATOM 773 N N . GLN A 1 99 ? -21.080 0.512 4.062 1.00 94.62 99 GLN A N 1
ATOM 774 C CA . GLN A 1 99 ? -20.173 0.411 5.203 1.00 94.62 99 GLN A CA 1
ATOM 775 C C . GLN A 1 99 ? -18.711 0.438 4.760 1.00 94.62 99 GLN A C 1
ATOM 777 O O . GLN A 1 99 ? -18.341 -0.170 3.750 1.00 94.62 99 GLN A O 1
ATOM 782 N N . VAL A 1 100 ? -17.873 1.097 5.559 1.00 96.25 100 VAL A N 1
ATOM 783 C CA . VAL A 1 100 ? -16.417 0.992 5.442 1.00 96.25 100 VAL A CA 1
ATOM 784 C C . VAL A 1 100 ? -15.968 -0.371 5.959 1.00 96.25 100 VAL A C 1
ATOM 786 O O . VAL A 1 100 ? -16.461 -0.864 6.972 1.00 96.25 100 VAL A O 1
ATOM 789 N N . LYS A 1 101 ? -15.031 -0.990 5.247 1.00 96.25 101 LYS A N 1
ATOM 790 C CA . LYS A 1 101 ? -14.427 -2.274 5.586 1.00 96.25 101 LYS A CA 1
ATOM 791 C C . LYS A 1 101 ? -12.913 -2.160 5.537 1.00 96.25 101 LYS A C 1
ATOM 793 O O . LYS A 1 101 ? -12.352 -1.567 4.613 1.00 96.25 101 LYS A O 1
ATOM 798 N N . LEU A 1 102 ? -12.262 -2.799 6.504 1.00 96.50 102 LEU A N 1
ATOM 799 C CA . LEU A 1 102 ? -10.831 -3.053 6.469 1.00 96.50 102 LEU A CA 1
ATOM 800 C C . LEU A 1 102 ? -10.543 -4.183 5.478 1.00 96.50 102 LEU A C 1
ATOM 802 O O . LEU A 1 102 ? -11.028 -5.298 5.651 1.00 96.50 102 LEU A O 1
ATOM 806 N N . ILE A 1 103 ? -9.734 -3.901 4.462 1.00 94.94 103 ILE A N 1
ATOM 807 C CA . ILE A 1 103 ? -9.250 -4.918 3.523 1.00 94.94 103 ILE A CA 1
ATOM 808 C C . ILE A 1 103 ? -7.985 -5.571 4.060 1.00 94.94 103 ILE A C 1
ATOM 810 O O . ILE A 1 103 ? -7.864 -6.796 4.069 1.00 94.94 103 ILE A O 1
ATOM 814 N N . ALA A 1 104 ? -7.034 -4.751 4.498 1.00 94.94 104 ALA A N 1
ATOM 815 C CA . ALA A 1 104 ? -5.761 -5.231 4.999 1.00 94.94 104 ALA A CA 1
ATOM 816 C C . ALA A 1 104 ? -5.036 -4.156 5.814 1.00 94.94 104 ALA A C 1
ATOM 818 O O . ALA A 1 104 ? -5.322 -2.964 5.695 1.00 94.94 104 ALA A O 1
ATOM 819 N N . SER A 1 105 ? -4.051 -4.579 6.601 1.00 96.94 105 SER A N 1
ATOM 820 C CA . SER A 1 105 ? -3.107 -3.688 7.273 1.00 96.94 105 SER A CA 1
ATOM 821 C C . SER A 1 105 ? -1.748 -4.359 7.414 1.00 96.94 105 SER A C 1
ATOM 823 O O . SER A 1 105 ? -1.701 -5.578 7.577 1.00 96.94 105 SER A O 1
ATOM 825 N N . VAL A 1 106 ? -0.672 -3.576 7.407 1.00 97.31 106 VAL A N 1
ATOM 826 C CA . VAL A 1 106 ? 0.698 -4.083 7.565 1.00 97.31 106 VAL A CA 1
ATOM 827 C C . VAL A 1 106 ? 1.588 -3.055 8.255 1.00 97.31 106 VAL A C 1
ATOM 829 O O . VAL A 1 106 ? 1.404 -1.849 8.062 1.00 97.31 106 VAL A O 1
ATOM 832 N N . LEU A 1 107 ? 2.556 -3.520 9.045 1.00 97.88 107 LEU A N 1
ATOM 833 C CA . LEU A 1 107 ? 3.628 -2.667 9.551 1.00 97.88 107 LEU A CA 1
ATOM 834 C C . LEU A 1 107 ? 4.648 -2.445 8.434 1.00 97.88 107 LEU A C 1
ATOM 836 O O . LEU A 1 107 ? 5.136 -3.396 7.828 1.00 97.88 107 LEU A O 1
ATOM 840 N N . LEU A 1 108 ? 4.998 -1.191 8.155 1.00 97.00 108 LEU A N 1
ATOM 841 C CA . LEU A 1 108 ? 5.876 -0.863 7.029 1.00 97.00 108 LEU A CA 1
ATOM 842 C C . LEU A 1 108 ? 7.299 -1.408 7.213 1.00 97.00 108 LEU A C 1
ATOM 844 O O . LEU A 1 108 ? 7.968 -1.692 6.225 1.00 97.00 108 LEU A O 1
ATOM 848 N N . LYS A 1 109 ? 7.731 -1.632 8.462 1.00 96.75 109 LYS A N 1
ATOM 849 C CA . LYS A 1 109 ? 9.018 -2.269 8.789 1.00 96.75 109 LYS A CA 1
ATOM 850 C C . LYS A 1 109 ? 9.118 -3.745 8.378 1.00 96.75 109 LYS A C 1
ATOM 852 O O . LYS A 1 109 ? 10.217 -4.285 8.363 1.00 96.75 109 LYS A O 1
ATOM 857 N N . GLU A 1 110 ? 7.997 -4.417 8.102 1.00 96.31 110 GLU A N 1
ATOM 858 C CA . GLU A 1 110 ? 7.985 -5.838 7.715 1.00 96.31 110 GLU A CA 1
ATOM 859 C C . GLU A 1 110 ? 8.385 -6.067 6.251 1.00 96.31 110 GLU A C 1
ATOM 861 O O . GLU A 1 110 ? 8.565 -7.216 5.841 1.00 96.31 110 GLU A O 1
ATOM 866 N N . GLY A 1 111 ? 8.503 -5.000 5.459 1.00 96.88 111 GLY A N 1
ATOM 867 C CA . GLY A 1 111 ? 8.831 -5.085 4.045 1.00 96.88 111 GLY A CA 1
ATOM 868 C C . GLY A 1 111 ? 9.918 -4.119 3.607 1.00 96.88 111 GLY A C 1
ATOM 869 O O . GLY A 1 111 ? 10.416 -3.285 4.362 1.00 96.88 111 GLY A O 1
ATOM 870 N N . VAL A 1 112 ? 10.286 -4.251 2.338 1.00 97.69 112 VAL A N 1
ATOM 871 C CA . VAL A 1 112 ? 11.236 -3.371 1.662 1.00 97.69 112 VAL A CA 1
ATOM 872 C C . VAL A 1 112 ? 10.622 -1.981 1.529 1.00 97.69 112 VAL A C 1
ATOM 874 O O . VAL A 1 112 ? 9.460 -1.852 1.149 1.00 97.69 112 VAL A O 1
ATOM 877 N N . SER A 1 113 ? 11.397 -0.935 1.818 1.00 96.38 113 SER A N 1
ATOM 878 C CA . SER A 1 113 ? 10.931 0.451 1.732 1.00 96.38 113 SER A CA 1
ATOM 879 C C . SER A 1 113 ? 10.637 0.881 0.290 1.00 96.38 113 SER A C 1
ATOM 881 O O . SER A 1 113 ? 11.275 0.414 -0.655 1.00 96.38 113 SER A O 1
ATOM 883 N N . GLU A 1 114 ? 9.730 1.850 0.111 1.00 95.25 114 GLU A N 1
ATOM 884 C CA . GLU A 1 114 ? 9.459 2.437 -1.213 1.00 95.25 114 GLU A CA 1
ATOM 885 C C . GLU A 1 114 ? 10.739 2.987 -1.858 1.00 95.25 114 GLU A C 1
ATOM 887 O O . GLU A 1 114 ? 10.920 2.874 -3.067 1.00 95.25 114 GLU A O 1
ATOM 892 N N . TYR A 1 115 ? 11.645 3.547 -1.051 1.00 96.38 115 TYR A N 1
ATOM 893 C CA . TYR A 1 115 ? 12.934 4.055 -1.513 1.00 96.38 115 TYR A CA 1
ATOM 894 C C . TYR A 1 115 ? 13.776 2.956 -2.174 1.00 96.38 115 TYR A C 1
ATOM 896 O O . TYR A 1 115 ? 14.181 3.110 -3.323 1.00 96.38 115 TYR A O 1
ATOM 904 N N . ALA A 1 116 ? 13.965 1.818 -1.499 1.00 97.44 116 ALA A N 1
ATOM 905 C CA . ALA A 1 116 ? 14.737 0.702 -2.041 1.00 97.44 116 ALA A CA 1
ATOM 906 C C . ALA A 1 116 ? 14.075 0.097 -3.292 1.00 97.44 116 ALA A C 1
ATOM 908 O O . ALA A 1 116 ? 14.751 -0.270 -4.254 1.00 97.44 116 ALA A O 1
ATOM 909 N N . ILE A 1 117 ? 12.739 0.048 -3.327 1.00 97.75 117 ILE A N 1
ATOM 910 C CA . ILE A 1 117 ? 12.005 -0.354 -4.532 1.00 97.75 117 ILE A CA 1
ATOM 911 C C . ILE A 1 117 ? 12.245 0.633 -5.672 1.00 97.75 117 ILE A C 1
ATOM 913 O O . ILE A 1 117 ? 12.543 0.214 -6.788 1.00 97.75 117 ILE A O 1
ATOM 917 N N . ARG A 1 118 ? 12.163 1.937 -5.400 1.00 96.75 118 ARG A N 1
ATOM 918 C CA . ARG A 1 118 ? 12.395 2.998 -6.382 1.00 96.75 118 ARG A CA 1
ATOM 919 C C . ARG A 1 118 ? 13.800 2.933 -6.960 1.00 96.75 118 ARG A C 1
ATOM 921 O O . ARG A 1 118 ? 13.930 3.002 -8.180 1.00 96.75 118 ARG A O 1
ATOM 928 N N . GLU A 1 119 ? 14.823 2.746 -6.132 1.00 97.00 119 GLU A N 1
ATOM 929 C CA . GLU A 1 119 ? 16.200 2.534 -6.596 1.00 97.00 119 GLU A CA 1
ATOM 930 C C . GLU A 1 119 ? 16.312 1.314 -7.515 1.00 97.00 119 GLU A C 1
ATOM 932 O O . GLU A 1 119 ? 16.975 1.380 -8.547 1.00 97.00 119 GLU A O 1
ATOM 937 N N . LYS A 1 120 ? 15.609 0.223 -7.191 1.00 96.19 120 LYS A N 1
ATOM 938 C CA . LYS A 1 120 ? 15.620 -1.009 -7.986 1.00 96.19 120 LYS A CA 1
ATOM 939 C C . LYS A 1 120 ? 14.949 -0.863 -9.354 1.00 96.19 120 LYS A C 1
ATOM 941 O O . LYS A 1 120 ? 15.428 -1.449 -10.321 1.00 96.19 120 LYS A O 1
ATOM 946 N N . VAL A 1 121 ? 13.840 -0.123 -9.451 1.00 96.19 121 VAL A N 1
ATOM 947 C CA . VAL A 1 121 ? 13.028 -0.070 -10.686 1.00 96.19 121 VAL A CA 1
ATOM 948 C C . VAL A 1 121 ? 13.280 1.149 -11.562 1.00 96.19 121 VAL A C 1
ATOM 950 O O . VAL A 1 121 ? 12.974 1.104 -12.749 1.00 96.19 121 VAL A O 1
ATOM 953 N N . THR A 1 122 ? 13.860 2.225 -11.027 1.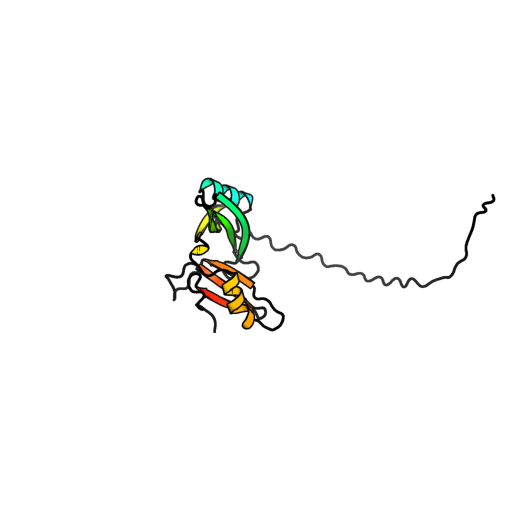00 95.62 122 THR A N 1
ATOM 954 C CA . THR A 1 122 ? 14.191 3.422 -11.823 1.00 95.62 122 THR A CA 1
ATOM 955 C C . THR A 1 122 ? 15.116 3.111 -13.012 1.00 95.62 122 THR A C 1
ATOM 957 O O . THR A 1 122 ? 14.829 3.602 -14.100 1.00 95.62 122 THR A O 1
ATOM 960 N N . PRO A 1 123 ? 16.153 2.253 -12.888 1.00 95.56 123 PRO A N 1
ATOM 961 C CA . PRO A 1 123 ? 17.002 1.874 -14.023 1.00 95.56 123 PRO A CA 1
ATOM 962 C C . PRO A 1 123 ? 16.277 1.110 -15.140 1.00 95.56 123 PRO A C 1
ATOM 964 O O . PRO A 1 123 ? 16.811 0.999 -16.239 1.00 95.56 123 PRO A O 1
ATOM 967 N N . LEU A 1 124 ? 15.089 0.560 -14.862 1.00 93.94 124 LEU A N 1
ATOM 968 C CA . LEU A 1 124 ? 14.270 -0.168 -15.835 1.00 93.94 124 LEU A CA 1
ATOM 969 C C . LEU A 1 124 ? 13.322 0.761 -16.609 1.00 93.94 124 LEU A C 1
ATOM 971 O O . LEU A 1 124 ? 12.737 0.345 -17.605 1.00 93.94 124 LEU A O 1
ATOM 975 N N . ALA A 1 125 ? 13.133 1.999 -16.144 1.00 94.38 125 ALA A N 1
ATOM 976 C CA . ALA A 1 125 ? 12.204 2.937 -16.755 1.00 94.38 125 ALA A CA 1
ATOM 977 C C . ALA A 1 125 ? 12.783 3.556 -18.043 1.00 94.38 125 ALA A C 1
ATOM 979 O O . ALA A 1 125 ? 13.995 3.779 -18.134 1.00 94.38 125 ALA A O 1
ATOM 980 N N . PRO A 1 126 ? 11.933 3.910 -19.027 1.00 92.00 126 PRO A N 1
ATOM 981 C CA . PRO A 1 126 ? 12.357 4.708 -20.171 1.00 92.00 126 PRO A CA 1
ATOM 982 C C . PRO A 1 126 ? 13.080 5.999 -19.736 1.00 92.00 126 PRO A C 1
ATOM 984 O O . PRO A 1 126 ? 12.668 6.624 -18.749 1.00 92.00 126 PRO A O 1
ATOM 987 N N . PRO A 1 127 ? 14.121 6.447 -20.467 1.00 91.75 127 PRO A N 1
ATOM 988 C CA . PRO A 1 127 ? 14.865 7.654 -20.120 1.00 91.75 127 PRO A CA 1
ATOM 989 C C . PRO A 1 127 ? 13.956 8.870 -19.912 1.00 91.75 127 PRO A C 1
ATOM 991 O O . PRO A 1 127 ? 13.077 9.151 -20.724 1.00 91.75 127 PRO A O 1
ATOM 994 N N . GLY A 1 128 ? 14.178 9.601 -18.819 1.00 91.25 128 GLY A N 1
ATOM 995 C CA . GLY A 1 128 ? 13.395 10.793 -18.477 1.00 91.25 128 GLY A CA 1
ATOM 996 C C . GLY A 1 128 ? 12.009 10.511 -17.888 1.00 91.25 128 GLY A C 1
ATOM 997 O O . GLY A 1 128 ? 11.249 11.454 -17.681 1.00 91.25 128 GLY A O 1
ATOM 998 N N . THR A 1 129 ? 11.672 9.253 -17.590 1.00 93.25 129 THR A N 1
ATOM 999 C CA . THR A 1 129 ? 10.398 8.885 -16.957 1.00 93.25 129 THR A CA 1
ATOM 1000 C C . THR A 1 129 ? 10.618 8.287 -15.571 1.00 93.25 129 THR A C 1
ATOM 1002 O O . THR A 1 129 ? 11.602 7.592 -15.328 1.00 93.25 129 THR A O 1
ATOM 1005 N N . ALA A 1 130 ? 9.703 8.574 -14.644 1.00 92.88 130 ALA A N 1
ATOM 1006 C CA . ALA A 1 130 ? 9.711 7.993 -13.308 1.00 92.88 130 ALA A CA 1
ATOM 1007 C C . ALA A 1 130 ? 8.564 6.979 -13.194 1.00 92.88 130 ALA A C 1
ATOM 1009 O O . ALA A 1 130 ? 7.422 7.336 -13.496 1.00 92.88 130 ALA A O 1
ATOM 1010 N N . PRO A 1 131 ? 8.826 5.740 -12.746 1.00 93.62 131 PRO A N 1
ATOM 1011 C CA . PRO A 1 131 ? 7.762 4.774 -12.548 1.00 93.62 131 PRO A CA 1
ATOM 1012 C C . PRO A 1 131 ? 6.853 5.202 -11.393 1.00 93.62 131 PRO A C 1
ATOM 1014 O O . PRO A 1 131 ? 7.300 5.727 -10.362 1.00 93.62 131 PRO A O 1
ATOM 1017 N N . LEU A 1 132 ? 5.561 4.934 -11.555 1.00 91.69 132 LEU A N 1
ATOM 1018 C CA . LEU A 1 132 ? 4.581 5.049 -10.486 1.00 91.69 132 LEU A CA 1
ATOM 1019 C C . LEU A 1 132 ? 4.705 3.820 -9.592 1.00 91.69 132 LEU A C 1
ATOM 1021 O O . LEU A 1 132 ? 4.628 2.693 -10.072 1.00 91.69 132 LEU A O 1
ATOM 1025 N N . ILE A 1 133 ? 4.896 4.046 -8.295 1.00 93.00 133 ILE A N 1
ATOM 1026 C CA . ILE A 1 133 ? 5.076 2.988 -7.298 1.00 93.00 133 ILE A CA 1
ATOM 1027 C C . ILE A 1 133 ? 3.965 3.121 -6.262 1.00 93.00 133 ILE A C 1
ATOM 1029 O O . ILE A 1 133 ? 3.659 4.226 -5.800 1.00 93.00 133 ILE A O 1
ATOM 1033 N N . SER A 1 134 ? 3.330 2.006 -5.915 1.00 92.25 134 SER A N 1
ATOM 1034 C CA . SER A 1 134 ? 2.314 1.969 -4.868 1.00 92.25 134 SER A CA 1
ATOM 1035 C C . SER A 1 134 ? 2.300 0.622 -4.163 1.00 92.25 134 SER A C 1
ATOM 1037 O O . SER A 1 134 ? 2.307 -0.423 -4.808 1.00 92.25 134 SER A O 1
ATOM 1039 N N . LEU A 1 135 ? 2.206 0.650 -2.836 1.00 94.06 135 LEU A N 1
ATOM 1040 C CA . LEU A 1 135 ? 1.930 -0.541 -2.041 1.00 94.06 135 LEU A CA 1
ATOM 1041 C C . LEU A 1 135 ? 0.429 -0.848 -2.090 1.00 94.06 135 LEU A C 1
ATOM 1043 O O . LEU A 1 135 ? -0.397 0.043 -1.855 1.00 94.06 135 LEU A O 1
ATOM 1047 N N . ALA A 1 136 ? 0.072 -2.094 -2.392 1.00 92.31 136 ALA A N 1
ATOM 1048 C CA . ALA A 1 136 ? -1.319 -2.531 -2.429 1.00 92.31 136 ALA A CA 1
ATOM 1049 C C . ALA A 1 136 ? -1.476 -3.993 -1.978 1.00 92.31 136 ALA A C 1
ATOM 1051 O O . ALA A 1 136 ? -0.530 -4.780 -2.093 1.00 92.31 136 ALA A O 1
ATOM 1052 N N . PRO A 1 137 ? -2.669 -4.381 -1.488 1.00 92.62 137 PRO A N 1
ATOM 1053 C CA . PRO A 1 137 ? -3.030 -5.779 -1.335 1.00 92.62 137 PRO A CA 1
ATOM 1054 C C . PRO A 1 137 ? -3.015 -6.479 -2.694 1.00 92.62 137 PRO A C 1
ATOM 1056 O O . PRO A 1 137 ? -3.525 -5.936 -3.677 1.00 92.62 137 PRO A O 1
ATOM 1059 N N . ILE A 1 138 ? -2.484 -7.698 -2.731 1.00 90.69 138 ILE A N 1
ATOM 1060 C CA . ILE A 1 138 ? -2.442 -8.533 -3.934 1.00 90.69 138 ILE A CA 1
ATOM 1061 C C . ILE A 1 138 ? -3.123 -9.873 -3.690 1.00 90.69 138 ILE A C 1
ATOM 1063 O O . ILE A 1 138 ? -3.245 -10.341 -2.562 1.00 90.69 138 ILE A O 1
ATOM 1067 N N . ASN A 1 139 ? -3.598 -10.472 -4.776 1.00 88.31 139 ASN A N 1
ATOM 1068 C CA . ASN A 1 139 ? -4.123 -11.828 -4.793 1.00 88.31 139 ASN A CA 1
ATOM 1069 C C . ASN A 1 139 ? -3.578 -12.510 -6.046 1.00 88.31 139 ASN A C 1
ATOM 1071 O O . ASN A 1 139 ? -4.186 -12.446 -7.117 1.00 88.31 139 ASN A O 1
ATOM 1075 N N . LEU A 1 140 ? -2.372 -13.060 -5.921 1.00 87.31 140 LEU A N 1
ATOM 1076 C CA . LEU A 1 140 ? -1.702 -13.797 -6.984 1.00 87.31 140 LEU A CA 1
ATOM 1077 C C . LEU A 1 140 ? -1.852 -15.292 -6.687 1.00 87.31 140 LEU A C 1
ATOM 1079 O O . LEU A 1 140 ? -1.230 -15.767 -5.740 1.00 87.31 140 LEU A O 1
ATOM 1083 N N . PRO A 1 141 ? -2.637 -16.057 -7.471 1.00 88.56 141 PRO A N 1
ATOM 1084 C CA . PRO A 1 141 ? -2.843 -17.484 -7.210 1.00 88.56 141 PRO A CA 1
ATOM 1085 C C . PRO A 1 141 ? -1.546 -18.299 -7.143 1.00 88.56 141 PRO A C 1
ATOM 1087 O O . PRO A 1 141 ? -1.487 -19.300 -6.439 1.00 88.56 141 PRO A O 1
ATOM 1090 N N . GLN A 1 142 ? -0.511 -17.868 -7.868 1.00 88.88 142 GLN A N 1
ATOM 1091 C CA . GLN A 1 142 ? 0.808 -18.495 -7.876 1.00 88.88 142 GLN A CA 1
ATOM 1092 C C . GLN A 1 142 ? 1.689 -18.145 -6.656 1.00 88.88 142 GLN A C 1
ATOM 1094 O O . GLN A 1 142 ? 2.692 -18.816 -6.449 1.00 88.88 142 GLN A O 1
ATOM 1099 N N . PHE A 1 143 ? 1.318 -17.126 -5.870 1.00 88.81 143 PHE A N 1
ATOM 1100 C CA . PHE A 1 143 ? 1.983 -16.708 -4.626 1.00 88.81 143 PHE A CA 1
ATOM 1101 C C . PHE A 1 143 ? 0.927 -16.481 -3.526 1.00 88.81 143 PHE A C 1
ATOM 1103 O O . PHE A 1 143 ? 0.679 -15.340 -3.127 1.00 88.81 143 PHE A O 1
ATOM 1110 N N . PRO A 1 144 ? 0.220 -17.533 -3.074 1.00 87.75 144 PRO A N 1
ATOM 1111 C CA . PRO A 1 144 ? -0.900 -17.402 -2.136 1.00 87.75 144 PRO A CA 1
ATOM 1112 C C . PRO A 1 144 ? -0.497 -16.846 -0.759 1.00 87.75 144 PRO A C 1
ATOM 1114 O O . PRO A 1 144 ? -1.334 -16.313 -0.031 1.00 87.75 144 PRO A O 1
ATOM 1117 N N . GLU A 1 145 ? 0.775 -16.970 -0.389 1.00 88.56 145 GLU A N 1
ATOM 1118 C CA . GLU A 1 145 ? 1.370 -16.403 0.819 1.00 88.56 145 GLU A CA 1
ATOM 1119 C C . GLU A 1 145 ? 1.631 -14.893 0.717 1.00 88.56 145 GLU A C 1
ATOM 1121 O O . GLU A 1 145 ? 1.718 -14.208 1.743 1.00 88.56 145 GLU A O 1
ATOM 1126 N N . GLU A 1 146 ? 1.724 -14.360 -0.504 1.00 89.56 146 GLU A N 1
ATOM 1127 C CA . GLU A 1 146 ? 1.965 -12.946 -0.756 1.00 89.56 146 GLU A CA 1
ATOM 1128 C C . GLU A 1 146 ? 0.648 -12.172 -0.713 1.00 89.56 146 GLU A C 1
ATOM 1130 O O . GLU A 1 146 ? -0.171 -12.200 -1.630 1.00 89.56 146 GLU A O 1
ATOM 1135 N N . ARG A 1 147 ? 0.438 -11.458 0.396 1.00 91.75 147 ARG A N 1
ATOM 1136 C CA . ARG A 1 147 ? -0.769 -10.645 0.623 1.00 91.75 147 ARG A CA 1
ATOM 1137 C C . ARG A 1 147 ? -0.612 -9.195 0.180 1.00 91.75 147 ARG A C 1
ATOM 1139 O O . ARG A 1 147 ? -1.612 -8.505 -0.014 1.00 91.75 147 ARG A O 1
ATOM 1146 N N . PHE A 1 148 ? 0.627 -8.728 0.043 1.00 92.75 148 PHE A N 1
ATOM 1147 C CA . PHE A 1 148 ? 0.969 -7.346 -0.280 1.00 92.75 148 PHE A CA 1
ATOM 1148 C C . PHE A 1 148 ? 2.086 -7.310 -1.314 1.00 92.75 148 PHE A C 1
ATOM 1150 O O . PHE A 1 148 ? 3.011 -8.117 -1.263 1.00 92.75 148 PHE A O 1
ATOM 1157 N N . GLY A 1 149 ? 2.025 -6.341 -2.219 1.00 94.75 149 GLY A N 1
ATOM 1158 C CA . GLY A 1 149 ? 3.052 -6.158 -3.232 1.00 94.75 149 GLY A CA 1
ATOM 1159 C C . GLY A 1 149 ? 3.270 -4.695 -3.571 1.00 94.75 149 GLY A C 1
ATOM 1160 O O . GLY A 1 149 ? 2.363 -3.861 -3.483 1.00 94.75 149 GLY A O 1
ATOM 1161 N N . TRP A 1 150 ? 4.494 -4.394 -3.989 1.00 95.75 150 TRP A N 1
ATOM 1162 C CA . TRP A 1 150 ? 4.829 -3.138 -4.634 1.00 95.75 150 TRP A CA 1
ATOM 1163 C C . TRP A 1 150 ? 4.428 -3.221 -6.096 1.00 95.75 150 TRP A C 1
ATOM 1165 O O . TRP A 1 150 ? 5.058 -3.916 -6.891 1.00 95.75 150 TRP A O 1
ATOM 1175 N N . HIS A 1 151 ? 3.373 -2.504 -6.448 1.00 93.00 151 HIS A N 1
ATOM 1176 C CA . HIS A 1 151 ? 2.987 -2.327 -7.833 1.00 93.00 151 HIS A CA 1
ATOM 1177 C C . HIS A 1 151 ? 3.795 -1.205 -8.451 1.00 93.00 151 HIS A C 1
ATOM 1179 O O . HIS A 1 151 ? 3.910 -0.116 -7.881 1.00 93.00 151 HIS A O 1
ATOM 1185 N N . VAL A 1 152 ? 4.317 -1.484 -9.635 1.00 93.50 152 VAL A N 1
ATOM 1186 C CA . VAL A 1 152 ? 5.133 -0.565 -10.412 1.00 93.50 152 VAL A CA 1
ATOM 1187 C C . VAL A 1 152 ? 4.503 -0.435 -11.787 1.00 93.50 152 VAL A C 1
ATOM 1189 O O . VAL A 1 152 ? 4.229 -1.444 -12.436 1.00 93.50 152 VAL A O 1
ATOM 1192 N N . THR A 1 153 ? 4.248 0.797 -12.213 1.00 91.56 153 THR A N 1
ATOM 1193 C CA . THR A 1 153 ? 3.722 1.126 -13.543 1.00 91.56 153 THR A CA 1
ATOM 1194 C C . THR A 1 153 ? 4.690 2.069 -14.236 1.00 91.56 153 THR A C 1
ATOM 1196 O O . THR A 1 153 ? 5.020 3.133 -13.705 1.00 91.56 153 THR A O 1
ATOM 1199 N N . PHE A 1 154 ? 5.164 1.664 -15.407 1.00 92.50 154 PHE A N 1
ATOM 1200 C CA . PHE A 1 154 ? 6.063 2.448 -16.244 1.00 92.50 154 PHE A CA 1
ATOM 1201 C C . PHE A 1 154 ? 5.272 3.320 -17.227 1.00 92.50 154 PHE A C 1
ATOM 1203 O O . PHE A 1 154 ? 4.076 3.131 -17.432 1.00 92.50 154 PHE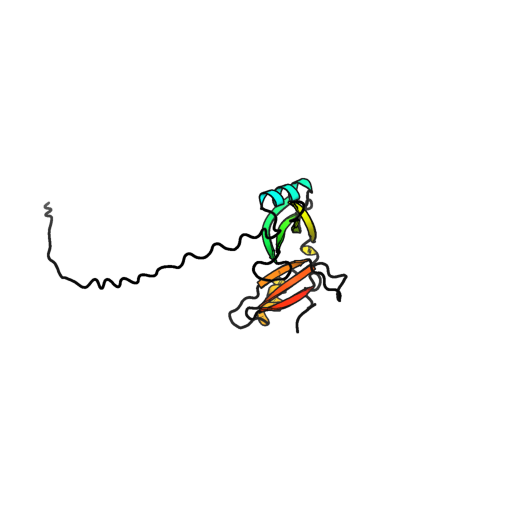 A O 1
ATOM 1210 N N . ALA A 1 155 ? 5.943 4.292 -17.849 1.00 91.00 155 ALA A N 1
ATOM 1211 C CA . ALA A 1 155 ? 5.308 5.230 -18.781 1.00 91.00 155 ALA A CA 1
ATOM 1212 C C . ALA A 1 155 ? 4.811 4.583 -20.090 1.00 91.00 155 ALA A C 1
ATOM 1214 O O . ALA A 1 155 ? 4.041 5.197 -20.819 1.00 91.00 155 ALA A O 1
ATOM 1215 N N . ASN A 1 156 ? 5.263 3.366 -20.393 1.00 88.75 156 ASN A N 1
ATOM 1216 C CA . ASN A 1 156 ? 4.817 2.541 -21.519 1.00 88.75 156 ASN A CA 1
ATOM 1217 C C . ASN A 1 156 ? 3.658 1.594 -21.138 1.00 88.75 156 ASN A C 1
ATOM 1219 O O . ASN A 1 156 ? 3.421 0.623 -21.851 1.00 88.75 156 ASN A O 1
ATOM 1223 N N . ASP A 1 157 ? 2.996 1.837 -20.002 1.00 85.69 157 ASP A N 1
ATOM 1224 C CA . ASP A 1 157 ? 1.935 1.006 -19.416 1.00 85.69 157 ASP A CA 1
ATOM 1225 C C . ASP A 1 157 ? 2.363 -0.422 -19.030 1.00 85.69 157 ASP A C 1
ATOM 1227 O O . ASP A 1 157 ? 1.533 -1.238 -18.619 1.00 85.69 157 ASP A O 1
ATOM 1231 N N . GLU A 1 158 ? 3.661 -0.742 -19.085 1.00 90.19 158 GLU A N 1
ATOM 1232 C CA . GLU A 1 158 ? 4.154 -1.986 -18.511 1.00 90.19 158 GLU A CA 1
ATOM 1233 C C . GLU A 1 158 ? 4.001 -1.947 -16.992 1.00 90.19 158 GLU A C 1
ATOM 1235 O O . GLU A 1 158 ? 4.303 -0.956 -16.317 1.00 90.19 158 GLU A O 1
ATOM 1240 N N . THR A 1 159 ? 3.538 -3.065 -16.441 1.00 90.62 159 THR A N 1
ATOM 1241 C CA . THR A 1 159 ? 3.364 -3.226 -15.002 1.00 90.62 159 THR A CA 1
ATOM 1242 C C . THR A 1 159 ? 4.171 -4.400 -14.486 1.00 90.62 159 THR A C 1
ATOM 1244 O O . THR A 1 159 ? 4.232 -5.454 -15.124 1.00 90.62 159 THR A O 1
ATOM 1247 N N . MET A 1 160 ? 4.718 -4.257 -13.287 1.00 93.62 160 MET A N 1
ATOM 1248 C CA . MET A 1 160 ? 5.250 -5.376 -12.519 1.00 93.62 160 MET A CA 1
ATOM 1249 C C . MET A 1 160 ? 4.808 -5.287 -11.066 1.00 93.62 160 MET A C 1
ATOM 1251 O O . MET A 1 160 ? 4.500 -4.211 -10.553 1.00 93.62 160 MET A O 1
ATOM 1255 N N . ILE A 1 161 ? 4.792 -6.439 -10.408 1.00 94.31 161 ILE A N 1
ATOM 1256 C CA . ILE A 1 161 ? 4.569 -6.540 -8.969 1.00 94.31 161 ILE A CA 1
ATOM 1257 C C . ILE A 1 161 ? 5.836 -7.112 -8.356 1.00 94.31 161 ILE A C 1
ATOM 1259 O O . ILE A 1 161 ? 6.341 -8.134 -8.828 1.00 94.31 161 ILE A O 1
ATOM 1263 N N . LEU A 1 162 ? 6.330 -6.458 -7.311 1.00 96.62 162 LEU A N 1
ATOM 1264 C CA . LEU A 1 162 ? 7.425 -6.947 -6.484 1.00 96.62 162 LEU A CA 1
ATOM 1265 C C . LEU A 1 162 ? 6.891 -7.371 -5.109 1.00 96.62 162 LEU A C 1
ATOM 1267 O O . LEU A 1 162 ? 5.971 -6.737 -4.588 1.00 96.62 162 LEU A O 1
ATOM 1271 N N . SER A 1 163 ? 7.468 -8.415 -4.514 1.00 96.94 163 SER A N 1
ATOM 1272 C CA . SER A 1 163 ? 7.151 -8.862 -3.154 1.00 96.94 163 SER A CA 1
ATOM 1273 C C . SER A 1 163 ? 7.349 -7.715 -2.173 1.00 96.94 163 SER A C 1
ATOM 1275 O O . SER A 1 163 ? 8.362 -7.012 -2.214 1.00 96.94 163 SER A O 1
ATOM 1277 N N . PHE A 1 164 ? 6.391 -7.531 -1.266 1.00 97.31 164 PHE A N 1
ATOM 1278 C CA . PHE A 1 164 ? 6.539 -6.561 -0.188 1.00 97.31 164 PHE A CA 1
ATOM 1279 C C . PHE A 1 164 ? 7.728 -6.906 0.717 1.00 97.31 164 PHE A C 1
ATOM 1281 O O . PHE A 1 164 ? 8.467 -6.009 1.113 1.00 97.31 164 PHE A O 1
ATOM 1288 N N . LYS A 1 165 ? 7.949 -8.195 1.004 1.00 96.69 165 LYS A N 1
ATOM 1289 C CA . LYS A 1 165 ? 8.977 -8.648 1.952 1.00 96.69 165 LYS A CA 1
ATOM 1290 C C . LYS A 1 165 ? 10.377 -8.670 1.358 1.00 96.69 165 LYS A C 1
ATOM 1292 O O . LYS A 1 165 ? 11.319 -8.253 2.023 1.00 96.69 165 LYS A O 1
ATOM 1297 N N . THR A 1 166 ? 10.522 -9.162 0.129 1.00 96.62 166 THR A N 1
ATOM 1298 C CA . THR A 1 166 ? 11.846 -9.386 -0.479 1.00 96.62 166 THR A CA 1
ATOM 1299 C C . THR A 1 166 ? 12.190 -8.368 -1.563 1.00 96.62 166 THR A C 1
ATOM 1301 O O . THR A 1 166 ? 13.351 -8.226 -1.943 1.00 96.62 166 THR A O 1
ATOM 1304 N N . GLY A 1 167 ? 11.196 -7.657 -2.102 1.00 96.56 167 GLY A N 1
ATOM 1305 C CA . GLY A 1 167 ? 11.367 -6.815 -3.285 1.00 96.56 167 GLY A CA 1
ATOM 1306 C C . GLY A 1 167 ? 11.647 -7.615 -4.563 1.00 96.56 167 GLY A C 1
ATOM 1307 O O . GLY A 1 167 ? 12.001 -7.022 -5.585 1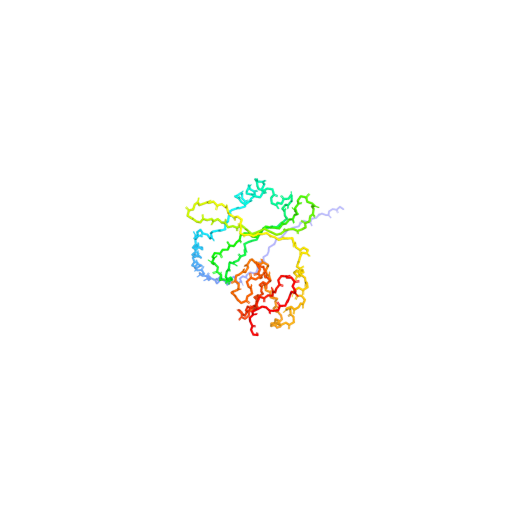.00 96.56 167 GLY A O 1
ATOM 1308 N N . GLU A 1 168 ? 11.551 -8.946 -4.537 1.00 96.31 168 GLU A N 1
ATOM 1309 C CA . GLU A 1 168 ? 11.710 -9.803 -5.714 1.00 96.31 168 GLU A CA 1
ATOM 1310 C C . GLU A 1 168 ? 10.516 -9.691 -6.651 1.00 96.31 168 GLU A C 1
ATOM 1312 O O . GLU A 1 168 ? 9.399 -9.402 -6.234 1.00 96.31 168 GLU A O 1
ATOM 1317 N N . ARG A 1 169 ? 10.753 -9.903 -7.944 1.00 95.44 169 ARG A N 1
ATOM 1318 C CA . ARG A 1 169 ? 9.710 -9.770 -8.955 1.00 95.44 169 ARG A CA 1
ATOM 1319 C C . ARG A 1 169 ? 8.764 -10.966 -8.911 1.00 95.44 169 ARG A C 1
ATOM 1321 O O . ARG A 1 169 ? 9.199 -12.095 -9.093 1.00 95.44 169 ARG A O 1
ATOM 1328 N N . LEU A 1 170 ? 7.474 -10.690 -8.738 1.00 93.31 170 LEU A N 1
ATOM 1329 C CA . LEU A 1 170 ? 6.397 -11.682 -8.746 1.00 93.31 170 LEU A CA 1
ATOM 1330 C C . LEU A 1 170 ? 5.701 -11.764 -10.112 1.00 93.31 170 LEU A C 1
ATOM 1332 O O . LEU A 1 170 ? 5.226 -12.824 -10.511 1.00 93.31 170 LEU A O 1
ATOM 1336 N N . THR A 1 171 ? 5.604 -10.648 -10.845 1.00 88.44 17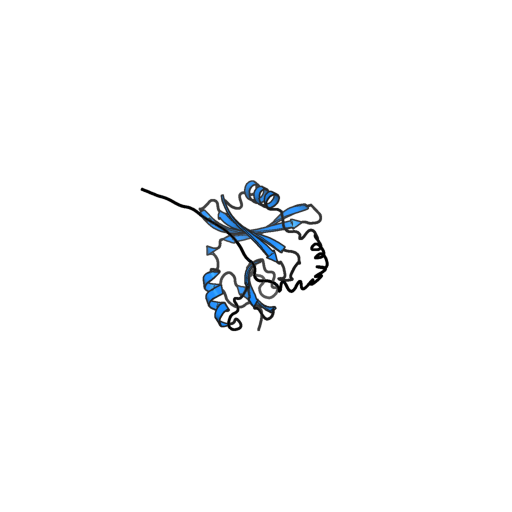1 THR A N 1
ATOM 1337 C CA . THR A 1 171 ? 4.933 -10.608 -12.159 1.00 88.44 171 THR A CA 1
ATOM 1338 C C . THR A 1 171 ? 5.629 -9.696 -13.173 1.00 88.44 171 THR A C 1
ATOM 1340 O O . THR A 1 171 ? 6.426 -8.822 -12.818 1.00 88.44 171 THR A O 1
ATOM 1343 N N . GLY A 1 172 ? 5.286 -9.895 -14.450 1.00 71.69 172 GLY A N 1
ATOM 1344 C CA . GLY A 1 172 ? 5.865 -9.205 -15.607 1.00 71.69 172 GLY A CA 1
ATOM 1345 C C . GLY A 1 172 ? 7.111 -9.918 -16.153 1.00 71.69 172 GLY A C 1
ATOM 1346 O O . GLY A 1 172 ? 7.794 -10.617 -15.407 1.00 71.69 172 GLY A O 1
ATOM 1347 N N . LYS A 1 173 ? 7.382 -9.760 -17.456 1.00 55.69 173 LYS A N 1
ATOM 1348 C CA . LYS A 1 173 ? 8.612 -10.236 -18.117 1.00 55.69 173 LYS A CA 1
ATOM 1349 C C . LYS A 1 173 ? 9.709 -9.190 -18.070 1.00 55.69 173 LYS A C 1
ATOM 1351 O O . LYS A 1 173 ? 9.378 -7.989 -18.122 1.00 55.69 173 LYS A O 1
#